Protein AF-A0A519EUP2-F1 (afdb_monomer_lite)

Radius of gyration: 20.85 Å; chains: 1; bounding box: 46×30×54 Å

Structure (mmCIF, N/CA/C/O backbone):
data_AF-A0A519EUP2-F1
#
_entry.id   AF-A0A519EUP2-F1
#
loop_
_atom_site.group_PDB
_atom_site.id
_atom_site.type_symbol
_atom_site.label_atom_id
_atom_site.label_alt_id
_atom_site.label_comp_id
_atom_site.label_asym_id
_atom_site.label_entity_id
_atom_site.label_seq_id
_atom_site.pdbx_PDB_ins_code
_atom_site.Cartn_x
_atom_site.Cartn_y
_atom_site.Cartn_z
_atom_site.occupancy
_atom_site.B_iso_or_equiv
_atom_site.auth_seq_id
_atom_site.auth_comp_id
_atom_site.auth_asym_id
_atom_site.auth_atom_id
_atom_site.pdbx_PDB_model_num
ATOM 1 N N . MET A 1 1 ? 28.454 16.359 -44.411 1.00 51.75 1 MET A N 1
ATOM 2 C CA . MET A 1 1 ? 28.233 17.369 -43.348 1.00 51.75 1 MET A CA 1
ATOM 3 C C . MET A 1 1 ? 26.788 17.348 -42.823 1.00 51.75 1 MET A C 1
ATOM 5 O O . MET A 1 1 ? 26.074 18.320 -43.001 1.00 51.75 1 MET A O 1
ATOM 9 N N . LYS A 1 2 ? 26.337 16.257 -42.181 1.00 48.91 2 LYS A N 1
ATOM 10 C CA . LYS A 1 2 ? 25.073 16.212 -41.398 1.00 48.91 2 LYS A CA 1
ATOM 11 C C . LYS A 1 2 ? 25.168 15.265 -40.180 1.00 48.91 2 LYS A C 1
ATOM 13 O O . LYS A 1 2 ? 24.162 14.818 -39.654 1.00 48.91 2 LYS A O 1
ATOM 18 N N . LEU A 1 3 ? 26.389 14.979 -39.717 1.00 51.62 3 LEU A N 1
ATOM 19 C CA . LEU A 1 3 ? 26.687 14.152 -38.533 1.00 51.62 3 LEU A CA 1
ATOM 20 C C . LEU A 1 3 ? 26.729 14.976 -37.226 1.00 51.62 3 LEU A C 1
ATOM 22 O O . LEU A 1 3 ? 27.305 14.544 -36.239 1.00 51.62 3 LEU A O 1
ATOM 26 N N . ALA A 1 4 ? 26.146 16.179 -37.223 1.00 51.16 4 ALA A N 1
ATOM 27 C CA . ALA A 1 4 ? 26.248 17.143 -36.122 1.00 51.16 4 ALA A CA 1
ATOM 28 C C . ALA A 1 4 ? 24.945 17.310 -35.315 1.00 51.16 4 ALA A C 1
ATOM 30 O O . ALA A 1 4 ? 24.819 18.272 -34.570 1.00 51.16 4 ALA A O 1
ATOM 31 N N . ALA A 1 5 ? 23.964 16.411 -35.472 1.00 53.88 5 ALA A N 1
ATOM 32 C CA . ALA A 1 5 ? 22.653 16.532 -34.820 1.00 53.88 5 ALA A CA 1
ATOM 33 C C . ALA A 1 5 ? 22.376 15.469 -33.737 1.00 53.88 5 ALA A C 1
ATOM 35 O O . ALA A 1 5 ? 21.247 15.358 -33.272 1.00 53.88 5 ALA A O 1
ATOM 36 N N . THR A 1 6 ? 23.376 14.680 -33.329 1.00 53.94 6 THR A N 1
ATOM 37 C CA . THR A 1 6 ? 23.195 13.587 -32.348 1.00 53.94 6 THR A CA 1
ATOM 38 C C . THR A 1 6 ? 24.061 13.705 -31.089 1.00 53.94 6 THR A C 1
ATOM 40 O O . THR A 1 6 ? 24.150 12.755 -30.320 1.00 53.94 6 THR A O 1
ATOM 43 N N . LEU A 1 7 ? 24.656 14.869 -30.823 1.00 54.22 7 LEU A N 1
ATOM 44 C CA . LEU A 1 7 ? 25.208 15.228 -29.509 1.00 54.22 7 LEU A CA 1
ATOM 45 C C . LEU A 1 7 ? 24.361 16.399 -28.982 1.00 54.22 7 LEU A C 1
ATOM 47 O O . LEU A 1 7 ? 24.235 17.389 -29.685 1.00 54.22 7 LEU A O 1
ATOM 51 N N . ALA A 1 8 ? 23.737 16.418 -27.810 1.00 56.38 8 ALA A N 1
ATOM 52 C CA . ALA A 1 8 ? 23.826 15.580 -26.632 1.00 56.38 8 ALA A CA 1
ATOM 53 C C . ALA A 1 8 ? 22.524 15.782 -25.828 1.00 56.38 8 ALA A C 1
ATOM 55 O O . ALA A 1 8 ? 22.206 16.912 -25.465 1.00 56.38 8 ALA A O 1
ATOM 56 N N . LEU A 1 9 ? 21.768 14.715 -25.547 1.00 56.62 9 LEU A N 1
ATOM 57 C CA . LEU A 1 9 ? 20.624 14.762 -24.613 1.00 56.62 9 LEU A CA 1
ATOM 58 C C . LEU A 1 9 ? 20.843 13.873 -23.377 1.00 56.62 9 LEU A C 1
ATOM 60 O O . LEU A 1 9 ? 19.921 13.416 -22.717 1.00 56.62 9 LEU A O 1
ATOM 64 N N . SER A 1 10 ? 22.096 13.636 -23.030 1.00 60.06 10 SER A N 1
ATOM 65 C CA . SER A 1 10 ? 22.506 12.897 -21.840 1.00 60.06 10 SER A CA 1
ATOM 66 C C . SER A 1 10 ? 23.744 13.630 -21.341 1.00 60.06 10 SER A C 1
ATOM 68 O O . SER A 1 10 ? 24.701 13.754 -22.093 1.00 60.06 10 SER A O 1
ATOM 70 N N . THR A 1 11 ? 23.783 14.233 -20.160 1.00 58.72 11 THR A N 1
ATOM 71 C CA . THR A 1 11 ? 23.506 13.605 -18.870 1.00 58.72 11 THR A CA 1
ATOM 72 C C . THR A 1 11 ? 23.254 14.686 -17.814 1.00 58.72 11 THR A C 1
ATOM 74 O O . THR A 1 11 ? 24.189 15.348 -17.372 1.00 58.72 11 THR A O 1
ATOM 77 N N . ALA A 1 12 ? 22.017 14.825 -17.345 1.00 60.41 12 ALA A N 1
ATOM 78 C CA . ALA A 1 12 ? 21.743 15.425 -16.041 1.00 60.41 12 ALA A CA 1
ATOM 79 C C . ALA A 1 12 ? 21.341 14.306 -15.074 1.00 60.41 12 ALA A C 1
ATOM 81 O O . ALA A 1 12 ? 20.244 14.300 -14.530 1.00 60.41 12 ALA A O 1
ATOM 82 N N . LEU A 1 13 ? 22.226 13.321 -14.891 1.00 60.62 13 LEU A N 1
ATOM 83 C CA . LEU A 1 13 ? 22.146 12.448 -13.727 1.00 60.62 13 LEU A CA 1
ATOM 84 C C . LEU A 1 13 ? 23.008 13.094 -12.646 1.00 60.62 13 LEU A C 1
ATOM 86 O O . LEU A 1 13 ? 24.144 12.695 -12.402 1.00 60.62 13 LEU A O 1
ATOM 90 N N . ALA A 1 14 ? 22.476 14.161 -12.050 1.00 58.31 14 ALA A N 1
ATOM 91 C CA . ALA A 1 14 ? 22.967 14.612 -10.764 1.00 58.31 14 ALA A CA 1
ATOM 92 C C . ALA A 1 14 ? 22.756 13.437 -9.809 1.00 58.31 14 ALA A C 1
ATOM 94 O O . ALA A 1 14 ? 21.626 13.125 -9.433 1.00 58.31 14 ALA A O 1
ATOM 95 N N . ALA A 1 15 ? 23.840 12.735 -9.487 1.00 61.03 15 ALA A N 1
ATOM 96 C CA . ALA A 1 15 ? 23.868 11.821 -8.369 1.00 61.03 15 ALA A CA 1
ATOM 97 C C . ALA A 1 15 ? 23.570 12.664 -7.128 1.00 61.03 15 ALA A C 1
ATOM 99 O O . ALA A 1 15 ? 24.462 13.276 -6.543 1.00 61.03 15 ALA A O 1
ATOM 100 N N . ALA A 1 16 ? 22.293 12.744 -6.756 1.00 60.56 16 ALA A N 1
ATOM 101 C CA . ALA A 1 16 ? 21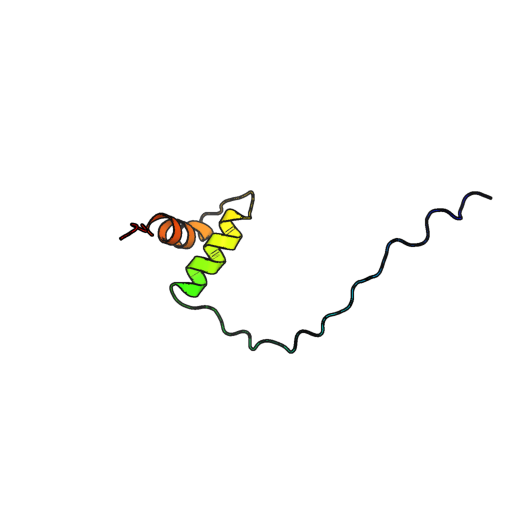.934 13.044 -5.392 1.00 60.56 16 ALA A CA 1
ATOM 102 C C . ALA A 1 16 ? 22.597 11.934 -4.578 1.00 60.56 16 ALA A C 1
ATOM 104 O O . ALA A 1 16 ? 22.123 10.799 -4.553 1.00 60.56 16 ALA A O 1
ATOM 105 N N . ALA A 1 17 ? 23.752 12.238 -3.989 1.00 58.81 17 ALA A N 1
ATOM 106 C CA . ALA A 1 17 ? 24.282 11.477 -2.880 1.00 58.81 17 ALA A CA 1
ATOM 107 C C . ALA A 1 17 ? 23.259 11.642 -1.756 1.00 58.81 17 ALA A C 1
ATOM 109 O O . ALA A 1 17 ? 23.372 12.533 -0.919 1.00 58.81 17 ALA A O 1
ATOM 110 N N . VAL A 1 18 ? 22.184 10.852 -1.821 1.00 63.09 18 VAL A N 1
ATOM 111 C CA . VAL A 1 18 ? 21.238 10.715 -0.728 1.00 63.09 18 VAL A CA 1
ATOM 112 C C . VAL A 1 18 ? 22.089 10.126 0.391 1.00 63.09 18 VAL A C 1
ATOM 114 O O . VAL A 1 18 ? 22.590 9.010 0.209 1.00 63.09 18 VAL A O 1
ATOM 117 N N . PRO A 1 19 ? 22.359 10.866 1.485 1.00 60.84 19 PRO A N 1
ATOM 118 C CA . PRO A 1 19 ? 23.049 10.285 2.626 1.00 60.84 19 PRO A CA 1
ATOM 119 C C . PRO A 1 19 ? 22.277 9.019 2.965 1.00 60.84 19 PRO A C 1
ATOM 121 O O . PRO A 1 19 ? 21.053 9.077 3.071 1.00 60.84 19 PRO A O 1
ATOM 124 N N . GLY A 1 20 ? 22.974 7.879 2.974 1.00 56.31 20 GLY A N 1
ATOM 125 C CA . GLY A 1 20 ? 22.344 6.569 3.048 1.00 56.31 20 GLY A CA 1
ATOM 126 C C . GLY A 1 20 ? 21.384 6.550 4.223 1.00 56.31 20 GLY A C 1
ATOM 127 O O . GLY A 1 20 ? 21.820 6.468 5.369 1.00 56.31 20 GLY A O 1
ATOM 128 N N . HIS A 1 21 ? 20.084 6.669 3.935 1.00 61.31 21 HIS A N 1
ATOM 129 C CA . HIS A 1 21 ? 19.057 6.376 4.911 1.00 61.31 21 HIS A CA 1
ATOM 130 C C . HIS A 1 21 ? 19.394 4.972 5.384 1.00 61.31 21 HIS A C 1
ATOM 132 O O . HIS A 1 21 ? 19.478 4.055 4.554 1.00 61.31 21 HIS A O 1
ATOM 138 N N . ALA A 1 22 ? 19.665 4.828 6.686 1.00 60.97 22 ALA A N 1
ATOM 139 C CA . ALA A 1 22 ? 19.699 3.522 7.314 1.00 60.97 22 ALA A CA 1
ATOM 140 C C . ALA A 1 22 ? 18.511 2.753 6.733 1.00 60.97 22 ALA A C 1
ATOM 142 O O . ALA A 1 22 ? 17.397 3.281 6.720 1.00 60.97 22 ALA A O 1
ATOM 143 N N . GLN A 1 23 ? 18.779 1.602 6.112 1.00 65.06 23 GLN A N 1
ATOM 144 C CA . GLN A 1 23 ? 17.752 0.767 5.498 1.00 65.06 23 GLN A CA 1
ATOM 145 C C . GLN A 1 23 ? 16.932 0.157 6.639 1.00 65.06 23 GLN A C 1
ATOM 147 O O . GLN A 1 23 ? 17.038 -1.029 6.939 1.00 65.06 23 GLN A O 1
ATOM 152 N N . GLU A 1 24 ? 16.183 0.995 7.350 1.00 77.38 24 GLU A N 1
ATOM 153 C CA . GLU A 1 24 ? 15.184 0.559 8.298 1.00 77.38 24 GLU A CA 1
ATOM 154 C C . GLU A 1 24 ? 14.127 -0.153 7.479 1.00 77.38 24 GLU A C 1
ATOM 156 O O . GLU A 1 24 ? 13.414 0.433 6.660 1.00 77.38 24 GLU A O 1
ATOM 161 N N . PHE A 1 25 ? 14.094 -1.467 7.654 1.00 83.62 25 PHE A N 1
ATOM 162 C CA . PHE A 1 25 ? 13.090 -2.278 7.017 1.00 83.62 25 PHE A CA 1
ATOM 163 C C . PHE A 1 25 ? 11.729 -1.854 7.562 1.00 83.62 25 PHE A C 1
ATOM 165 O O . PHE A 1 25 ? 11.506 -1.848 8.775 1.00 83.62 25 PHE A O 1
ATOM 172 N N . LEU A 1 26 ? 10.819 -1.482 6.663 1.00 88.38 26 LEU A N 1
ATOM 173 C CA . LEU A 1 26 ? 9.460 -1.140 7.054 1.00 88.38 26 LEU A CA 1
ATOM 174 C C . LEU A 1 26 ? 8.810 -2.372 7.692 1.00 88.38 26 LEU A C 1
ATOM 176 O O . LEU A 1 26 ? 8.957 -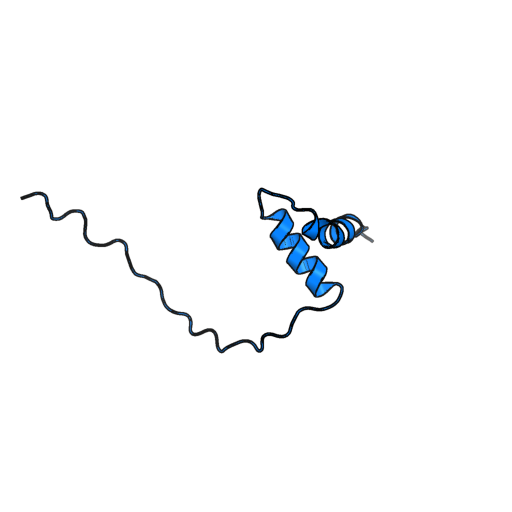3.496 7.206 1.00 88.38 26 LEU A O 1
ATOM 180 N N . THR A 1 27 ? 8.065 -2.169 8.773 1.00 92.38 27 THR A N 1
ATOM 181 C CA . THR A 1 27 ? 7.390 -3.251 9.501 1.00 92.38 27 THR A CA 1
ATOM 182 C C . THR A 1 27 ? 5.910 -2.946 9.701 1.00 92.38 27 THR A C 1
ATOM 184 O O . THR A 1 27 ? 5.479 -1.795 9.683 1.00 92.38 27 THR A O 1
ATOM 187 N N . GLY A 1 28 ? 5.104 -3.996 9.867 1.00 93.75 28 GLY A N 1
ATOM 188 C CA . GLY A 1 28 ? 3.666 -3.862 10.104 1.00 93.75 28 GLY A CA 1
ATOM 189 C C . GLY A 1 28 ? 2.929 -3.107 8.990 1.00 93.75 28 GLY A C 1
ATOM 190 O O . GLY A 1 28 ? 3.161 -3.340 7.803 1.00 93.75 28 GLY A O 1
ATOM 191 N N . ASP A 1 29 ? 2.032 -2.199 9.383 1.00 94.12 29 ASP A N 1
ATOM 192 C CA . ASP A 1 29 ? 1.163 -1.458 8.460 1.00 94.12 29 ASP A CA 1
ATOM 193 C C . ASP A 1 29 ? 1.931 -0.514 7.524 1.00 94.12 29 ASP A C 1
ATOM 195 O O . ASP A 1 29 ? 1.494 -0.306 6.394 1.00 94.12 29 ASP A O 1
ATOM 199 N N . THR A 1 30 ? 3.078 0.035 7.941 1.00 94.12 30 THR A N 1
ATOM 200 C CA . THR A 1 30 ? 3.871 0.924 7.071 1.00 94.12 30 THR A CA 1
ATOM 201 C C . THR A 1 30 ? 4.437 0.155 5.885 1.00 94.12 30 THR A C 1
ATOM 203 O O . THR A 1 30 ? 4.359 0.624 4.750 1.00 94.12 30 THR A O 1
ATOM 206 N N . ARG A 1 31 ? 4.909 -1.073 6.128 1.00 94.38 31 ARG A N 1
ATOM 207 C CA . ARG A 1 31 ? 5.345 -1.990 5.076 1.00 94.38 31 ARG A CA 1
ATOM 208 C C . ARG A 1 31 ? 4.209 -2.302 4.109 1.00 94.38 31 ARG A C 1
ATOM 210 O O . ARG A 1 31 ? 4.364 -2.086 2.911 1.00 94.38 31 ARG A O 1
ATOM 217 N N . LEU A 1 32 ? 3.067 -2.759 4.627 1.00 96.12 32 LEU A N 1
ATOM 218 C CA . LEU A 1 32 ? 1.913 -3.129 3.801 1.00 96.12 32 LEU A CA 1
ATOM 219 C C . LEU A 1 32 ? 1.371 -1.935 3.005 1.00 96.12 32 LEU A C 1
ATOM 221 O O . LEU A 1 32 ? 0.979 -2.094 1.853 1.00 96.12 32 LEU A O 1
ATOM 225 N N . ALA A 1 33 ? 1.374 -0.732 3.581 1.00 95.69 33 ALA A N 1
ATOM 226 C CA . ALA A 1 33 ? 0.938 0.477 2.892 1.00 95.69 33 ALA A CA 1
ATOM 227 C C . ALA A 1 33 ? 1.875 0.845 1.731 1.00 95.69 33 ALA A C 1
ATOM 229 O O . ALA A 1 33 ? 1.403 1.078 0.618 1.00 95.69 33 ALA A O 1
ATOM 230 N N . CYS A 1 34 ? 3.191 0.862 1.958 1.00 94.56 34 CYS A N 1
ATOM 231 C CA . CYS A 1 34 ? 4.165 1.145 0.902 1.00 94.56 34 CYS A CA 1
ATOM 232 C C . CYS A 1 34 ? 4.139 0.079 -0.202 1.00 94.56 34 CYS A C 1
ATOM 234 O O . CYS A 1 34 ? 4.143 0.424 -1.384 1.00 94.56 34 CYS A O 1
ATOM 236 N N . GLU A 1 35 ? 4.040 -1.202 0.160 1.00 94.06 35 GLU A N 1
ATOM 237 C CA . GLU A 1 35 ? 3.872 -2.291 -0.806 1.00 94.06 35 GLU A CA 1
ATOM 238 C C . GLU A 1 35 ? 2.568 -2.143 -1.600 1.00 94.06 35 GLU A C 1
ATOM 240 O O . GLU A 1 35 ? 2.580 -2.296 -2.818 1.00 94.06 35 GLU A O 1
ATOM 245 N N . ALA A 1 36 ? 1.454 -1.775 -0.958 1.00 96.00 36 ALA A N 1
ATOM 246 C CA . ALA A 1 36 ? 0.192 -1.539 -1.655 1.00 96.00 36 ALA A CA 1
ATOM 247 C C . ALA A 1 36 ? 0.315 -0.411 -2.689 1.00 96.00 36 ALA A C 1
ATOM 249 O O . ALA A 1 36 ? -0.173 -0.564 -3.805 1.00 96.00 36 ALA A O 1
ATOM 250 N N . VAL A 1 37 ? 1.003 0.689 -2.359 1.00 94.69 37 VAL A N 1
ATOM 251 C CA . VAL A 1 37 ? 1.264 1.784 -3.310 1.00 94.69 37 VAL A CA 1
ATOM 252 C C . VAL A 1 37 ? 2.052 1.282 -4.521 1.00 94.69 37 VAL A C 1
ATOM 254 O O . VAL A 1 37 ? 1.657 1.551 -5.655 1.00 94.69 37 VAL A O 1
ATOM 257 N N . LEU A 1 38 ? 3.119 0.508 -4.304 1.00 93.00 38 LEU A N 1
ATOM 258 C CA . LEU A 1 38 ? 3.911 -0.073 -5.393 1.00 93.00 38 LEU A CA 1
ATOM 259 C C . LEU A 1 38 ? 3.081 -1.044 -6.250 1.00 93.00 38 LEU A C 1
ATOM 261 O O . LEU A 1 38 ? 3.108 -0.957 -7.476 1.00 93.00 38 LEU A O 1
ATOM 265 N N . CYS A 1 39 ? 2.295 -1.917 -5.618 1.00 94.56 39 CYS A N 1
ATOM 266 C CA . CYS A 1 39 ? 1.417 -2.878 -6.290 1.00 94.56 39 CYS A CA 1
ATOM 267 C C . CYS A 1 39 ? 0.262 -2.221 -7.065 1.00 94.56 39 CYS A C 1
ATOM 269 O O . CYS A 1 39 ? -0.249 -2.798 -8.023 1.00 94.56 39 CYS A O 1
ATOM 271 N N . LEU A 1 40 ? -0.202 -1.043 -6.640 1.00 94.12 40 LEU A N 1
ATOM 272 C CA . LEU A 1 40 ? -1.209 -0.265 -7.366 1.00 94.12 40 LEU A CA 1
ATOM 273 C C . LEU A 1 40 ? -0.597 0.491 -8.550 1.00 94.12 40 LEU A C 1
ATOM 275 O O . LEU A 1 40 ? -1.278 0.699 -9.551 1.00 94.12 40 LEU A O 1
ATOM 279 N N . ALA A 1 41 ? 0.675 0.882 -8.446 1.00 93.94 41 ALA A N 1
ATOM 280 C CA . ALA A 1 41 ? 1.417 1.507 -9.535 1.00 93.94 41 ALA A CA 1
ATOM 281 C C . ALA A 1 41 ? 1.860 0.496 -10.612 1.00 93.94 41 ALA A C 1
ATOM 283 O O . ALA A 1 41 ? 2.094 0.885 -11.757 1.00 93.94 41 ALA A 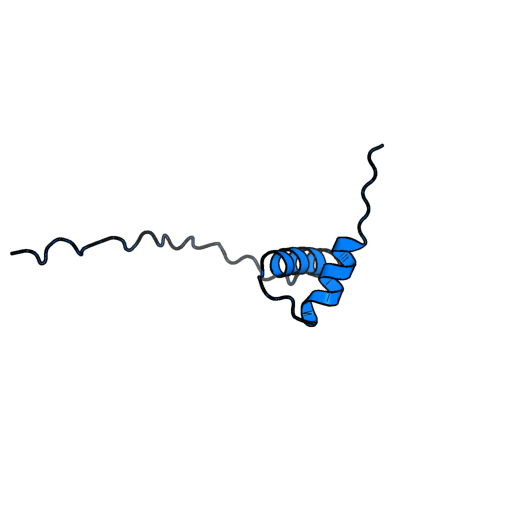O 1
ATOM 284 N N . SER A 1 42 ? 1.970 -0.795 -10.277 1.00 87.75 42 SER A N 1
ATOM 285 C CA . SER A 1 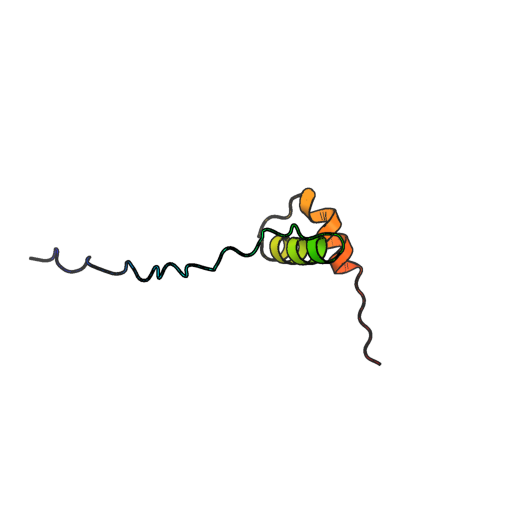42 ? 2.336 -1.843 -11.232 1.00 87.75 42 SER A CA 1
ATOM 286 C C . SER A 1 42 ? 1.153 -2.286 -12.105 1.00 87.75 42 SER A C 1
ATOM 288 O O . SER A 1 42 ? 0.034 -2.492 -11.641 1.00 87.75 42 SER A O 1
ATOM 290 N N . GLY A 1 43 ? 1.407 -2.519 -13.399 1.00 84.31 43 GLY A N 1
ATOM 291 C CA . GLY A 1 43 ? 0.406 -3.068 -14.332 1.00 84.31 43 GLY A CA 1
ATOM 292 C C . GLY A 1 43 ? 0.099 -4.559 -14.126 1.00 84.31 43 GLY A C 1
ATOM 293 O O . GLY A 1 43 ? -0.843 -5.093 -14.707 1.00 84.31 43 GLY A O 1
ATOM 294 N N . GLN A 1 44 ? 0.888 -5.238 -13.294 1.00 80.56 44 GLN A N 1
ATOM 295 C CA . GLN A 1 44 ? 0.746 -6.648 -12.942 1.00 80.56 44 GLN A CA 1
ATOM 296 C C . GLN A 1 44 ? 0.518 -6.752 -11.434 1.00 80.56 44 GLN A C 1
ATOM 298 O O . GLN A 1 44 ? 1.202 -6.082 -10.660 1.00 80.56 44 GLN A O 1
ATOM 303 N N . ARG A 1 45 ? -0.427 -7.599 -11.015 1.00 83.31 45 ARG A N 1
ATOM 304 C CA . ARG A 1 45 ? -0.726 -7.865 -9.601 1.00 83.31 45 ARG A CA 1
ATOM 305 C C . ARG A 1 45 ? -0.363 -9.311 -9.250 1.00 83.31 45 ARG A C 1
ATOM 307 O O . ARG A 1 45 ? -1.211 -10.188 -9.411 1.00 83.31 45 ARG A O 1
ATOM 314 N N . PRO A 1 46 ? 0.890 -9.577 -8.832 1.00 86.38 46 PRO A N 1
ATOM 315 C CA . PRO A 1 46 ? 1.291 -10.899 -8.363 1.00 86.38 46 PRO A CA 1
ATOM 316 C C . PRO A 1 46 ? 0.590 -11.259 -7.045 1.00 86.38 46 PRO A C 1
ATOM 318 O O . PRO A 1 46 ? 0.096 -10.394 -6.320 1.00 86.38 46 PRO A O 1
ATOM 321 N N . ASN A 1 47 ? 0.573 -12.551 -6.721 1.00 89.88 47 ASN A N 1
A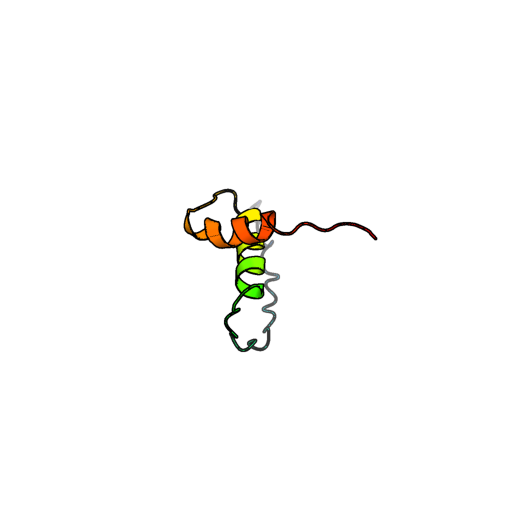TOM 322 C CA . ASN A 1 47 ? 0.007 -13.090 -5.481 1.00 89.88 47 ASN A CA 1
ATOM 323 C C . ASN A 1 47 ? 0.639 -12.480 -4.214 1.00 89.88 47 ASN A C 1
ATOM 325 O O . ASN A 1 47 ? -0.085 -12.247 -3.249 1.00 89.88 47 ASN A O 1
ATOM 329 N N . GLU A 1 48 ? 1.930 -12.145 -4.245 1.00 91.06 48 GLU A N 1
ATOM 330 C CA . GLU A 1 48 ? 2.656 -11.472 -3.153 1.00 91.06 48 GLU A CA 1
ATOM 331 C C . GLU A 1 48 ? 2.046 -10.113 -2.757 1.00 91.06 48 GLU A C 1
ATOM 333 O O . GLU A 1 48 ? 2.152 -9.692 -1.610 1.00 91.06 48 GLU A O 1
ATOM 338 N N . CYS A 1 49 ? 1.333 -9.436 -3.667 1.00 93.75 49 CYS A N 1
ATOM 339 C CA . CYS A 1 49 ? 0.647 -8.173 -3.368 1.00 93.75 49 CYS A CA 1
ATOM 340 C C . CYS A 1 49 ? -0.658 -8.358 -2.572 1.00 93.75 49 CYS A C 1
ATOM 342 O O . CYS A 1 49 ? -1.233 -7.377 -2.098 1.00 93.75 49 CYS A O 1
ATOM 344 N N . SER A 1 50 ? -1.166 -9.588 -2.441 1.00 94.81 50 SER A N 1
ATOM 345 C CA . SER A 1 50 ? -2.465 -9.872 -1.815 1.00 94.81 50 SER A CA 1
ATOM 346 C C . SER A 1 50 ? -2.609 -9.324 -0.389 1.00 94.81 50 SER A C 1
ATOM 348 O O . SER A 1 50 ? -3.592 -8.618 -0.160 1.00 94.81 50 SER A O 1
ATOM 350 N N . PRO A 1 51 ? -1.689 -9.577 0.566 1.00 95.19 51 PRO A N 1
ATOM 351 C CA . PRO A 1 51 ? -1.831 -9.055 1.929 1.00 95.19 51 PRO A CA 1
ATOM 352 C C . PRO A 1 51 ? -1.872 -7.520 1.964 1.00 95.19 51 PRO A C 1
ATOM 354 O O . PRO A 1 51 ? -2.722 -6.931 2.635 1.00 95.19 51 PRO A O 1
ATOM 357 N N . SER A 1 52 ? -1.011 -6.871 1.182 1.00 96.12 52 SER A N 1
ATOM 358 C CA . SER A 1 52 ? -0.876 -5.413 1.127 1.00 96.12 52 SER A CA 1
ATOM 359 C C . SER A 1 52 ? -2.118 -4.753 0.521 1.00 96.12 52 SER A C 1
ATOM 361 O O . SER A 1 52 ? -2.669 -3.803 1.084 1.00 96.12 52 SER A O 1
ATOM 363 N N . LEU A 1 53 ? -2.654 -5.316 -0.566 1.00 95.12 53 LEU A N 1
ATOM 364 C CA . LEU A 1 53 ? -3.889 -4.828 -1.187 1.00 95.12 53 LEU A CA 1
ATOM 365 C C . LEU A 1 53 ? -5.132 -5.111 -0.336 1.00 95.12 53 LEU A C 1
ATOM 367 O O . LEU A 1 53 ? -5.999 -4.245 -0.225 1.00 95.12 53 LEU A O 1
ATOM 371 N N . GLN A 1 54 ? -5.228 -6.286 0.292 1.00 95.44 54 GLN A N 1
ATOM 372 C CA . GLN A 1 54 ? -6.331 -6.599 1.207 1.00 95.44 54 GLN A CA 1
ATOM 373 C C . GLN A 1 54 ? -6.377 -5.599 2.362 1.00 95.44 54 GLN A C 1
ATOM 375 O O . GLN A 1 54 ? -7.444 -5.060 2.670 1.00 95.44 54 GLN A O 1
ATOM 380 N N . ARG A 1 55 ? -5.215 -5.287 2.954 1.00 96.12 55 ARG A N 1
ATOM 381 C CA . ARG A 1 55 ? -5.114 -4.260 3.989 1.00 96.12 55 ARG A CA 1
ATOM 382 C C . ARG A 1 55 ? -5.575 -2.903 3.467 1.00 96.12 55 ARG A C 1
ATOM 384 O O . ARG A 1 55 ? -6.453 -2.310 4.091 1.00 96.12 55 ARG A O 1
ATOM 391 N N . TYR A 1 56 ? -5.068 -2.447 2.320 1.00 95.38 56 TYR A N 1
ATOM 392 C CA . TYR A 1 56 ? -5.452 -1.165 1.717 1.00 95.38 56 TYR A CA 1
ATOM 393 C C . TYR A 1 56 ? -6.972 -1.039 1.505 1.00 95.38 56 TYR A C 1
ATOM 395 O O . TYR A 1 56 ? -7.584 -0.075 1.961 1.00 95.38 56 TYR A O 1
ATOM 403 N N . PHE A 1 57 ? -7.614 -2.042 0.896 1.00 94.81 57 PHE A N 1
ATOM 404 C CA . PHE A 1 57 ? -9.056 -2.008 0.611 1.00 94.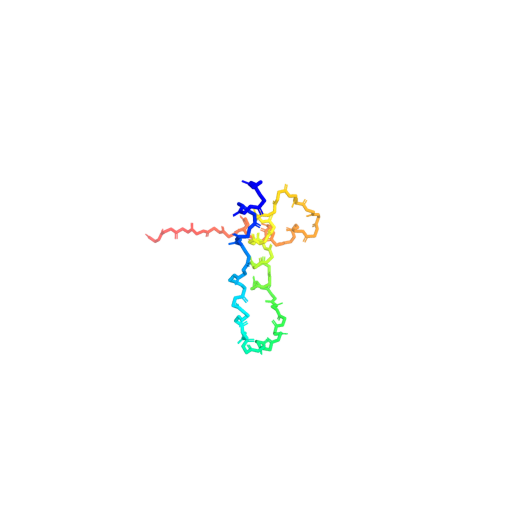81 57 PHE A CA 1
ATOM 405 C C . PHE A 1 57 ? -9.954 -2.229 1.842 1.00 94.81 57 PHE A C 1
ATOM 407 O O . PHE A 1 57 ? -11.148 -1.915 1.796 1.00 94.81 57 PHE A O 1
ATOM 414 N N . SER A 1 58 ? -9.408 -2.744 2.949 1.00 95.62 58 SER A N 1
ATOM 415 C CA . SER A 1 58 ? -10.127 -2.850 4.228 1.00 95.62 58 SER A CA 1
ATOM 416 C C . SER A 1 58 ? -10.302 -1.506 4.940 1.00 95.62 58 SER A C 1
ATOM 418 O O . SER A 1 58 ? -11.202 -1.365 5.769 1.00 95.62 58 SER A O 1
ATOM 420 N N . ILE A 1 59 ? -9.466 -0.509 4.630 1.00 94.44 59 ILE A N 1
ATOM 421 C CA . ILE A 1 59 ? -9.503 0.801 5.279 1.00 94.44 59 ILE A CA 1
ATOM 422 C C . ILE A 1 59 ? -10.765 1.541 4.822 1.00 94.44 59 ILE A C 1
ATOM 424 O O . ILE A 1 59 ? -10.968 1.806 3.637 1.00 94.44 59 ILE A O 1
ATOM 428 N N . ARG A 1 60 ? -11.634 1.894 5.775 1.00 94.50 60 ARG A N 1
ATOM 429 C CA . ARG A 1 60 ? -12.863 2.657 5.527 1.00 94.50 60 ARG A CA 1
ATOM 430 C C . ARG A 1 60 ? -12.805 3.969 6.295 1.00 94.50 60 ARG A C 1
ATOM 432 O O . ARG A 1 60 ? -12.919 3.979 7.514 1.00 94.50 60 ARG A O 1
ATOM 439 N N . PHE A 1 61 ? -12.649 5.074 5.573 1.00 92.12 61 PHE A N 1
ATOM 440 C CA . PHE A 1 61 ? -12.750 6.410 6.151 1.00 92.12 61 PHE A CA 1
ATOM 441 C C . PHE A 1 61 ? -14.204 6.907 6.093 1.00 92.12 61 PHE A C 1
ATOM 443 O O . PHE A 1 61 ? -14.868 6.791 5.060 1.00 92.12 61 PHE A O 1
ATOM 450 N N . ARG A 1 62 ? -14.707 7.461 7.200 1.00 93.81 62 ARG A N 1
ATOM 451 C CA . ARG A 1 62 ? -15.993 8.169 7.281 1.00 93.81 62 ARG A CA 1
ATOM 452 C C . ARG A 1 62 ? -15.713 9.595 7.741 1.00 93.81 62 ARG A C 1
ATOM 454 O O . ARG A 1 62 ? -14.975 9.787 8.702 1.00 93.81 62 ARG A O 1
ATOM 461 N N . LYS A 1 63 ? -16.286 10.578 7.045 1.00 87.44 63 LYS A N 1
ATOM 462 C CA . LYS A 1 63 ? -16.202 11.982 7.456 1.00 87.44 63 LYS A CA 1
ATOM 463 C C . LYS A 1 63 ? -17.067 12.182 8.716 1.00 87.44 63 LYS A C 1
ATOM 465 O O . LYS A 1 63 ? -18.170 11.631 8.720 1.00 87.44 63 LYS A O 1
ATOM 470 N N . PRO A 1 64 ? -16.571 12.890 9.747 1.00 82.81 64 PRO A N 1
ATOM 471 C CA . PRO A 1 64 ? -17.373 13.256 10.912 1.00 82.81 64 PRO A CA 1
ATOM 472 C C . PRO A 1 64 ? -18.514 14.209 10.545 1.00 82.81 64 PRO A C 1
ATOM 474 O O . PRO A 1 64 ? -18.374 14.952 9.540 1.00 82.81 64 PRO A O 1
#

pLDDT: mean 79.53, std 17.06, range [48.91, 96.12]

Secondary structure (DSSP, 8-state):
----S----------------------HHHHHHHHHHHHHHSS---GGGHHHHHHHHH------

Sequence (64 aa):
MKLAATLALSTALAAAAVPGHAQEFLTGDTRLACEAVLCLASGQRPNECSPSLQRYFSIRFRKP

Foldseek 3Di:
DPPPPPDDPDDPPPPPVPVDDPPPPDDDLRNLQVLLVVCVVDPDRDPVNVVSVVVVVVDDDDDD